Protein AF-A0A661IPJ8-F1 (afdb_monomer_lite)

Radius of gyration: 14.67 Å; chains: 1; bounding box: 36×19×45 Å

Structure (mmCIF, N/CA/C/O backbone):
data_AF-A0A661IPJ8-F1
#
_entry.id   AF-A0A661IPJ8-F1
#
loop_
_atom_site.group_PDB
_atom_site.id
_atom_site.type_symbol
_atom_site.label_atom_id
_atom_site.label_alt_id
_atom_site.label_comp_id
_atom_site.label_asym_id
_atom_site.label_entity_id
_atom_site.label_seq_id
_atom_site.pdbx_PDB_ins_code
_atom_site.Cartn_x
_atom_site.Cartn_y
_atom_site.Cartn_z
_atom_site.occupancy
_atom_site.B_iso_or_equiv
_atom_site.auth_seq_id
_atom_site.auth_comp_id
_atom_site.auth_asym_id
_atom_site.auth_atom_id
_atom_site.pdbx_PDB_model_num
ATOM 1 N N . MET A 1 1 ? -2.924 10.130 29.697 1.00 34.88 1 MET A N 1
ATOM 2 C CA . MET A 1 1 ? -1.791 9.653 28.881 1.00 34.88 1 MET A CA 1
ATOM 3 C C . MET A 1 1 ? -2.403 8.964 27.677 1.00 34.88 1 MET A C 1
ATOM 5 O O . MET A 1 1 ? -3.086 7.967 27.873 1.00 34.88 1 MET A O 1
ATOM 9 N N . ALA A 1 2 ? -2.321 9.572 26.493 1.00 42.19 2 ALA A N 1
ATOM 10 C CA . ALA A 1 2 ? -2.878 8.993 25.276 1.00 42.19 2 ALA A CA 1
ATOM 11 C C . ALA A 1 2 ? -1.944 7.870 24.809 1.00 42.19 2 ALA A C 1
ATOM 13 O O . ALA A 1 2 ? -0.789 8.108 24.472 1.00 42.19 2 ALA A O 1
ATOM 14 N N . GLN A 1 3 ? -2.422 6.632 24.866 1.00 41.59 3 GLN A N 1
ATOM 15 C CA . GLN A 1 3 ? -1.754 5.494 24.247 1.00 41.59 3 GLN A CA 1
ATOM 16 C C . GLN A 1 3 ? -1.868 5.677 22.723 1.00 41.59 3 GLN A C 1
ATOM 18 O O . GLN A 1 3 ? -2.983 5.650 22.208 1.00 41.59 3 GLN A O 1
ATOM 23 N N . GLY A 1 4 ? -0.752 5.937 22.027 1.00 52.34 4 GLY A N 1
ATOM 24 C CA . GLY A 1 4 ? -0.732 6.125 20.564 1.00 52.34 4 GLY A CA 1
ATOM 25 C C . GLY A 1 4 ? 0.115 7.286 20.015 1.00 52.34 4 GLY A C 1
ATOM 26 O O . GLY A 1 4 ? 0.156 7.463 18.803 1.00 52.34 4 GLY A O 1
ATOM 27 N N . GLU A 1 5 ? 0.796 8.070 20.858 1.00 52.75 5 GLU A N 1
ATOM 28 C CA . GLU A 1 5 ? 1.676 9.184 20.436 1.00 52.75 5 GLU A CA 1
ATOM 29 C C . GLU A 1 5 ? 3.159 8.786 20.278 1.00 52.75 5 GLU A C 1
ATOM 31 O O . GLU A 1 5 ? 4.059 9.599 20.496 1.00 52.75 5 GLU A O 1
ATOM 36 N N . GLU A 1 6 ? 3.468 7.541 19.908 1.00 64.25 6 GLU A N 1
ATOM 37 C CA . GLU A 1 6 ? 4.847 7.226 19.523 1.00 64.25 6 GLU A CA 1
ATOM 38 C C . GLU A 1 6 ? 5.114 7.737 18.101 1.00 64.25 6 GLU A C 1
ATOM 40 O O . GLU A 1 6 ? 4.439 7.367 17.140 1.00 64.25 6 GLU A O 1
ATOM 45 N N . PHE A 1 7 ? 6.109 8.618 17.956 1.00 63.03 7 PHE A N 1
ATOM 46 C CA . PHE A 1 7 ? 6.586 9.079 16.653 1.00 63.03 7 PHE A CA 1
ATOM 47 C C . PHE A 1 7 ? 7.263 7.917 15.917 1.00 63.03 7 PHE A C 1
ATOM 49 O O . PHE A 1 7 ? 8.461 7.670 16.057 1.00 63.03 7 PHE A O 1
ATOM 56 N N . ILE A 1 8 ? 6.491 7.195 15.109 1.00 66.25 8 ILE A N 1
ATOM 57 C CA . ILE A 1 8 ? 7.015 6.111 14.282 1.00 66.25 8 ILE A CA 1
ATOM 58 C C . ILE A 1 8 ? 7.648 6.719 13.026 1.00 66.25 8 ILE A C 1
ATOM 60 O O . ILE A 1 8 ? 6.967 7.105 12.077 1.00 66.25 8 ILE A O 1
ATOM 64 N N . VAL A 1 9 ? 8.980 6.777 12.996 1.00 69.00 9 VAL A N 1
ATOM 65 C CA . VAL A 1 9 ? 9.735 7.220 11.815 1.00 69.00 9 VAL A CA 1
ATOM 66 C C . VAL A 1 9 ? 9.971 6.021 10.895 1.00 69.00 9 VAL A C 1
ATOM 68 O O . VAL A 1 9 ? 10.999 5.347 10.953 1.00 69.00 9 VAL A O 1
ATOM 71 N N . THR A 1 10 ? 8.989 5.710 10.048 1.00 74.81 10 THR A N 1
ATOM 72 C CA . THR A 1 10 ? 9.119 4.670 9.020 1.00 74.81 10 THR A CA 1
ATOM 73 C C . THR A 1 10 ? 8.341 5.019 7.755 1.00 74.81 10 THR A C 1
ATOM 75 O O . THR A 1 10 ? 7.310 5.680 7.805 1.00 74.81 10 THR A O 1
ATOM 78 N N . HIS A 1 11 ? 8.813 4.521 6.612 1.00 75.94 11 HIS A N 1
ATOM 79 C CA . HIS A 1 11 ? 8.074 4.551 5.345 1.00 75.94 11 HIS A CA 1
ATOM 80 C C . HIS A 1 11 ? 7.299 3.250 5.084 1.00 75.94 11 HIS A C 1
ATOM 82 O O . HIS A 1 11 ? 6.642 3.101 4.055 1.00 75.94 11 HIS A O 1
ATOM 88 N N . SER A 1 12 ? 7.367 2.282 6.005 1.00 79.62 12 SER A N 1
ATOM 89 C CA . SER A 1 12 ? 6.623 1.032 5.882 1.00 79.62 12 SER A CA 1
ATOM 90 C C . SER A 1 12 ? 5.166 1.232 6.281 1.00 79.62 12 SER A C 1
ATOM 92 O O . S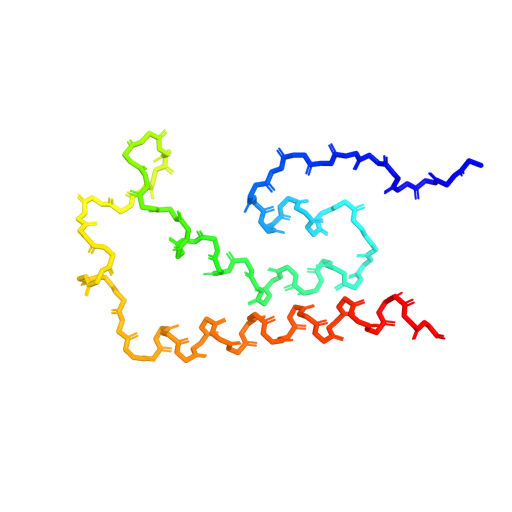ER A 1 12 ? 4.826 1.237 7.462 1.00 79.62 12 SER A O 1
ATOM 94 N N . ILE A 1 13 ? 4.291 1.321 5.280 1.00 82.19 13 ILE A N 1
ATOM 95 C CA . ILE A 1 13 ? 2.831 1.362 5.458 1.00 82.19 13 ILE A CA 1
ATOM 96 C C . ILE A 1 13 ? 2.349 0.166 6.290 1.00 82.19 13 ILE A C 1
ATOM 98 O O . ILE A 1 13 ? 1.483 0.310 7.148 1.00 82.19 13 ILE A O 1
ATOM 102 N N . ALA A 1 14 ? 2.945 -1.010 6.078 1.00 82.19 14 ALA A N 1
ATOM 103 C CA . ALA A 1 14 ? 2.621 -2.209 6.838 1.00 82.19 14 ALA A CA 1
ATOM 104 C C . ALA A 1 14 ? 2.923 -2.057 8.335 1.00 82.19 14 ALA A C 1
ATOM 106 O O . ALA A 1 14 ? 2.084 -2.456 9.136 1.00 82.19 14 ALA A O 1
ATOM 107 N N . ARG A 1 15 ? 4.079 -1.473 8.697 1.00 80.81 15 ARG A N 1
ATOM 108 C CA . ARG A 1 15 ? 4.429 -1.201 10.101 1.00 80.81 15 ARG A CA 1
ATOM 109 C C . ARG A 1 15 ? 3.543 -0.114 10.689 1.00 80.81 15 ARG A C 1
ATOM 111 O O . ARG A 1 15 ? 3.064 -0.286 11.794 1.00 80.81 15 ARG A O 1
ATOM 118 N N . LEU A 1 16 ? 3.271 0.951 9.934 1.00 83.25 16 LEU A N 1
ATOM 119 C CA . LEU A 1 16 ? 2.356 2.003 10.379 1.00 83.25 16 LEU A CA 1
ATOM 120 C C . LEU A 1 16 ? 0.971 1.437 10.715 1.00 83.25 16 LEU A C 1
ATOM 122 O O . LEU A 1 16 ? 0.380 1.855 11.694 1.00 83.25 16 LEU A O 1
ATOM 126 N N . CYS A 1 17 ? 0.464 0.461 9.957 1.00 84.50 17 CYS A N 1
ATOM 127 C CA . CYS A 1 17 ? -0.842 -0.142 10.235 1.00 84.50 17 CYS A CA 1
ATOM 128 C C . CYS A 1 17 ? -0.861 -1.115 11.429 1.00 84.50 17 CYS A C 1
ATOM 130 O O . CYS A 1 17 ? -1.943 -1.390 11.940 1.00 84.50 17 CYS A O 1
ATOM 132 N N . ASP A 1 18 ? 0.281 -1.673 11.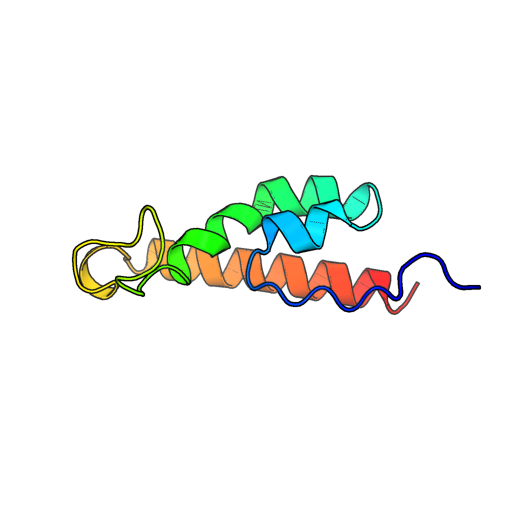841 1.00 82.31 18 ASP A N 1
ATOM 133 C CA . ASP A 1 18 ? 0.340 -2.633 12.958 1.00 82.31 18 ASP A CA 1
ATOM 134 C C . ASP A 1 18 ? 0.191 -1.959 14.331 1.00 82.31 18 ASP A C 1
ATOM 136 O O . ASP A 1 18 ? -0.141 -2.627 15.306 1.00 82.31 18 ASP A O 1
ATOM 140 N N . GLU A 1 19 ? 0.401 -0.645 14.396 1.00 73.00 19 GLU A N 1
ATOM 141 C CA . GLU A 1 19 ? 0.461 0.133 15.641 1.00 73.00 19 GLU A CA 1
ATOM 142 C C . GLU A 1 19 ? -0.897 0.746 16.043 1.00 73.00 19 GLU A C 1
ATOM 144 O O . GLU A 1 19 ? -1.016 1.374 17.094 1.00 73.00 19 GLU A O 1
ATOM 149 N N . TYR A 1 20 ? -1.944 0.559 15.229 1.00 70.69 20 TYR A N 1
ATOM 150 C CA . TYR A 1 20 ? -3.281 1.126 15.452 1.00 70.69 20 TYR A CA 1
ATOM 151 C C . TYR A 1 20 ? -4.367 0.042 15.619 1.00 70.69 20 TYR A C 1
ATOM 153 O O . TYR A 1 20 ? -4.088 -1.151 15.736 1.00 70.69 20 TYR A O 1
ATOM 161 N N . ASP A 1 21 ? -5.637 0.457 15.693 1.00 73.00 21 ASP A N 1
ATOM 162 C CA . ASP A 1 21 ? -6.774 -0.425 15.970 1.00 73.00 21 ASP A CA 1
ATOM 163 C C . ASP A 1 21 ? -7.028 -1.520 14.903 1.00 73.00 21 ASP A C 1
ATOM 165 O O . ASP A 1 21 ? -6.429 -1.571 13.826 1.00 73.00 21 ASP A O 1
ATOM 169 N N . LYS A 1 22 ? -7.979 -2.425 15.191 1.00 75.50 22 LYS A N 1
ATOM 170 C CA . LYS A 1 22 ? -8.331 -3.552 14.304 1.00 75.50 22 LYS A CA 1
ATOM 171 C C . LYS A 1 22 ? -8.748 -3.122 12.888 1.00 75.50 22 LYS A C 1
ATOM 173 O O . LYS A 1 22 ? -8.626 -3.932 11.968 1.00 75.50 22 LYS A O 1
ATOM 178 N N . GLY A 1 23 ? -9.237 -1.896 12.698 1.00 77.69 23 GLY A N 1
ATOM 179 C CA . GLY A 1 23 ? -9.575 -1.349 11.386 1.00 77.69 23 GLY A CA 1
ATOM 180 C C . GLY A 1 23 ? -8.341 -1.161 10.500 1.00 77.69 23 GLY A C 1
ATOM 181 O O . GLY A 1 23 ? -8.382 -1.489 9.312 1.00 77.69 23 GLY A O 1
ATOM 182 N N . PHE A 1 24 ? -7.208 -0.764 11.083 1.00 84.75 24 PHE A N 1
ATOM 183 C CA . PHE A 1 24 ? -5.941 -0.636 10.358 1.00 84.75 24 PHE A CA 1
ATOM 184 C C . PHE A 1 24 ? -5.354 -1.989 9.935 1.00 84.75 24 PHE A C 1
ATOM 186 O O . PHE A 1 24 ? -4.744 -2.082 8.870 1.00 84.75 24 PHE A O 1
ATOM 193 N N . LEU A 1 25 ? -5.607 -3.071 10.680 1.00 85.06 25 LEU A N 1
ATOM 194 C CA . LEU A 1 25 ? -5.193 -4.424 10.273 1.00 85.06 25 LEU A CA 1
ATOM 195 C C . LEU A 1 25 ? -5.920 -4.915 9.012 1.00 85.06 25 LEU A C 1
ATOM 197 O O . LEU A 1 25 ? -5.329 -5.629 8.195 1.00 85.06 25 LEU A O 1
ATOM 201 N N . ALA A 1 26 ? -7.195 -4.554 8.844 1.00 85.94 26 ALA A N 1
ATOM 202 C CA . ALA A 1 26 ? -7.939 -4.848 7.621 1.00 85.94 26 ALA A CA 1
ATOM 203 C C . ALA A 1 26 ? -7.394 -4.015 6.453 1.00 85.94 26 ALA A C 1
ATOM 205 O O . ALA A 1 26 ? -7.002 -4.582 5.430 1.00 85.94 26 ALA A O 1
ATOM 206 N N . LEU A 1 27 ? -7.243 -2.703 6.664 1.00 87.69 27 LEU A N 1
ATOM 207 C CA . LEU A 1 27 ? -6.678 -1.781 5.681 1.00 87.69 27 LEU A CA 1
ATOM 208 C C . LEU A 1 27 ? -5.281 -2.224 5.215 1.00 87.69 27 LEU A C 1
ATOM 210 O O . LEU A 1 27 ? -5.005 -2.229 4.017 1.00 87.69 27 LEU A O 1
ATOM 214 N N . LYS A 1 28 ? -4.420 -2.687 6.131 1.00 89.25 28 LYS A N 1
ATOM 215 C CA . LYS A 1 28 ? -3.073 -3.200 5.830 1.00 89.25 28 LYS A CA 1
ATOM 216 C C . LYS A 1 28 ? -3.077 -4.244 4.720 1.00 89.25 28 LYS A C 1
ATOM 218 O O . LYS A 1 28 ? -2.196 -4.224 3.863 1.00 89.25 28 LYS A O 1
ATOM 223 N N . LYS A 1 29 ? -4.032 -5.180 4.729 1.00 85.75 29 LYS A N 1
ATOM 224 C CA . LYS A 1 29 ? -4.101 -6.241 3.710 1.00 85.75 29 LYS A CA 1
ATOM 225 C C . LYS A 1 29 ? -4.366 -5.673 2.319 1.00 85.75 29 LYS A C 1
ATOM 227 O O . LYS A 1 29 ? -3.849 -6.225 1.354 1.00 85.75 29 LYS A O 1
ATOM 232 N N . GLU A 1 30 ? -5.118 -4.581 2.249 1.00 86.62 30 GLU A N 1
ATOM 233 C CA . GLU A 1 30 ? -5.484 -3.905 1.008 1.00 86.62 30 GLU A CA 1
ATOM 234 C C . GLU A 1 30 ? -4.377 -2.981 0.499 1.00 86.62 30 GLU A C 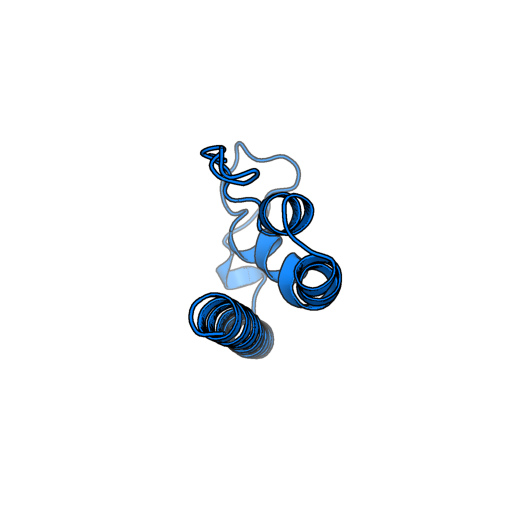1
ATOM 236 O O . GLU A 1 30 ? -4.169 -2.909 -0.705 1.00 86.62 30 GLU A O 1
ATOM 241 N N . ILE A 1 31 ? -3.644 -2.302 1.392 1.00 86.38 31 ILE A N 1
ATOM 242 C CA . ILE A 1 31 ? -2.719 -1.226 0.995 1.00 86.38 31 ILE A CA 1
ATOM 243 C C . ILE A 1 31 ? -1.231 -1.567 1.135 1.00 86.38 31 ILE A C 1
ATOM 245 O O . ILE A 1 31 ? -0.395 -0.800 0.665 1.00 86.38 31 ILE A O 1
ATOM 249 N N . LYS A 1 32 ? -0.848 -2.704 1.740 1.00 82.19 32 LYS A N 1
ATOM 250 C CA . LYS A 1 32 ? 0.578 -3.091 1.871 1.00 82.19 32 LYS A CA 1
ATOM 251 C C . LYS A 1 32 ? 1.294 -3.228 0.523 1.00 82.19 32 LYS A C 1
ATOM 253 O O . LYS A 1 32 ? 2.512 -3.096 0.463 1.00 82.19 32 LYS A O 1
ATOM 258 N N . ALA A 1 33 ? 0.544 -3.475 -0.552 1.00 81.06 33 ALA A N 1
ATOM 259 C CA . ALA A 1 33 ? 1.062 -3.528 -1.916 1.00 81.06 33 ALA A CA 1
ATOM 260 C C . ALA A 1 33 ? 1.522 -2.155 -2.435 1.00 81.06 33 ALA A C 1
ATOM 262 O O . ALA A 1 33 ? 2.126 -2.086 -3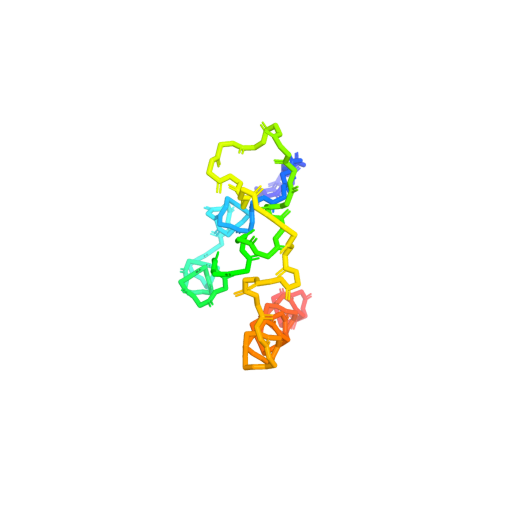.496 1.00 81.06 33 ALA A O 1
ATOM 263 N N . LEU A 1 34 ? 1.305 -1.074 -1.676 1.00 81.31 34 LEU A N 1
ATOM 264 C CA . LEU A 1 34 ? 1.919 0.215 -1.965 1.00 81.31 34 LEU A CA 1
ATOM 265 C C . LEU A 1 34 ? 3.422 0.254 -1.655 1.00 81.31 34 LEU A C 1
ATOM 267 O O . LEU A 1 34 ? 4.139 1.078 -2.212 1.00 81.31 34 LEU A O 1
ATOM 271 N N . THR A 1 35 ? 3.910 -0.618 -0.765 1.00 75.75 35 THR A N 1
ATOM 272 C CA . THR A 1 35 ? 5.308 -0.597 -0.317 1.00 75.75 35 THR A CA 1
ATOM 273 C C . THR A 1 35 ? 6.312 -0.785 -1.461 1.00 75.75 35 THR A C 1
ATOM 275 O O . THR A 1 35 ? 7.229 0.026 -1.529 1.00 75.75 35 THR A O 1
ATOM 278 N N . PRO A 1 36 ? 6.155 -1.744 -2.396 1.00 68.88 36 PRO A N 1
ATOM 279 C CA . PRO A 1 36 ? 7.071 -1.903 -3.528 1.00 68.88 36 PRO A CA 1
ATOM 280 C C . PRO A 1 36 ? 7.206 -0.667 -4.428 1.00 68.88 36 PRO A C 1
ATOM 282 O O . PRO A 1 36 ? 8.305 -0.408 -4.905 1.00 68.88 36 PRO A O 1
ATOM 285 N N . TYR A 1 37 ? 6.157 0.153 -4.597 1.00 63.81 37 TYR A N 1
ATOM 286 C CA . TYR A 1 37 ? 6.254 1.396 -5.385 1.00 63.81 37 TYR A CA 1
ATOM 287 C C . TYR A 1 37 ? 7.198 2.437 -4.764 1.00 63.81 37 TYR A C 1
ATOM 289 O O . TYR A 1 37 ? 7.607 3.381 -5.433 1.00 63.81 37 TYR A O 1
ATOM 297 N N . TYR A 1 38 ? 7.546 2.284 -3.484 1.00 67.19 38 TYR A N 1
ATOM 298 C CA . TYR A 1 38 ? 8.515 3.126 -2.786 1.00 67.19 38 TYR A CA 1
ATOM 299 C C . TYR A 1 38 ? 9.950 2.568 -2.866 1.00 67.19 38 TYR A C 1
ATOM 301 O O . TYR A 1 38 ? 10.917 3.309 -2.675 1.00 67.19 38 TYR A O 1
ATOM 309 N N . VAL A 1 39 ? 10.122 1.270 -3.150 1.00 64.06 39 VAL A N 1
ATOM 310 C CA . VAL A 1 39 ? 11.424 0.589 -3.074 1.00 64.06 39 VAL A CA 1
ATOM 311 C C . VAL A 1 39 ? 12.175 0.657 -4.408 1.00 64.06 39 VAL A C 1
ATOM 313 O O . VAL A 1 39 ? 12.365 -0.341 -5.096 1.00 64.06 39 VAL A O 1
ATOM 316 N N . TRP A 1 40 ? 12.639 1.858 -4.757 1.00 64.62 40 TRP A N 1
ATOM 317 C CA . TRP A 1 40 ? 13.585 2.072 -5.863 1.00 64.62 40 TRP A CA 1
ATOM 318 C C . TRP A 1 40 ? 15.012 2.418 -5.391 1.00 64.62 40 TRP A C 1
ATOM 320 O O . TRP A 1 40 ? 15.880 2.772 -6.185 1.00 64.62 40 TRP A O 1
ATOM 330 N N . ARG A 1 41 ? 15.307 2.355 -4.086 1.00 62.66 41 ARG A N 1
ATOM 331 C CA . ARG A 1 41 ? 16.655 2.700 -3.616 1.00 62.66 41 ARG A CA 1
ATOM 332 C C . ARG A 1 41 ? 17.575 1.471 -3.555 1.00 62.66 41 ARG A C 1
ATOM 334 O O . ARG A 1 41 ? 17.179 0.489 -2.930 1.00 62.66 41 ARG A O 1
ATOM 341 N N . PRO A 1 42 ? 18.796 1.531 -4.129 1.00 61.53 42 PRO A N 1
ATOM 342 C CA . PRO A 1 42 ? 19.741 0.405 -4.163 1.00 61.53 42 PRO A CA 1
ATOM 343 C C . PRO A 1 42 ? 20.166 -0.131 -2.788 1.00 61.53 42 PRO A C 1
ATOM 345 O O . PRO A 1 42 ? 20.706 -1.227 -2.692 1.00 61.53 42 PRO A O 1
ATOM 348 N N . ASP A 1 43 ? 19.963 0.647 -1.724 1.00 69.00 43 ASP A N 1
ATOM 349 C CA . ASP A 1 43 ? 20.311 0.309 -0.343 1.00 69.00 43 ASP A CA 1
ATOM 350 C C . ASP A 1 43 ? 19.187 -0.424 0.413 1.00 69.00 43 ASP A C 1
ATOM 352 O O . ASP A 1 43 ? 19.379 -0.816 1.565 1.00 69.00 43 ASP A O 1
ATOM 356 N N . ILE A 1 44 ? 18.019 -0.632 -0.209 1.00 69.75 44 ILE A N 1
ATOM 357 C CA . ILE A 1 44 ? 16.896 -1.338 0.414 1.00 69.75 44 ILE A CA 1
ATOM 358 C C . ILE A 1 44 ? 16.913 -2.823 0.005 1.00 69.75 44 ILE A C 1
ATOM 360 O O . ILE A 1 44 ? 16.912 -3.134 -1.187 1.00 69.75 44 ILE A O 1
ATOM 364 N N . PRO A 1 45 ? 16.863 -3.768 0.965 1.00 65.06 45 PRO A N 1
ATOM 365 C CA . PRO A 1 45 ? 16.712 -5.187 0.656 1.00 65.06 45 PRO A CA 1
ATOM 366 C C . PRO A 1 45 ? 15.475 -5.451 -0.213 1.00 65.06 45 PRO A C 1
ATOM 368 O O . PRO A 1 45 ? 14.372 -5.025 0.135 1.00 65.06 45 PRO A O 1
ATOM 371 N N . ASN A 1 46 ? 15.652 -6.207 -1.301 1.00 66.12 46 ASN A N 1
ATOM 372 C CA . ASN A 1 46 ? 14.622 -6.501 -2.311 1.00 66.12 46 ASN A CA 1
ATOM 373 C C . ASN A 1 46 ? 14.143 -5.280 -3.120 1.00 66.12 46 ASN A C 1
ATOM 375 O O . ASN A 1 46 ? 13.001 -5.261 -3.582 1.00 66.12 46 ASN A O 1
ATOM 379 N N . ALA A 1 47 ? 14.982 -4.252 -3.266 1.00 70.81 47 ALA A N 1
ATOM 380 C CA . ALA A 1 47 ? 14.720 -3.177 -4.213 1.00 70.81 47 ALA A CA 1
ATOM 381 C C . ALA A 1 47 ? 14.660 -3.682 -5.655 1.00 70.81 47 ALA A C 1
ATOM 383 O O . ALA A 1 47 ? 15.246 -4.710 -5.994 1.00 70.81 47 ALA A O 1
ATOM 384 N N . LEU A 1 48 ? 13.946 -2.931 -6.495 1.00 72.06 48 LEU A N 1
ATOM 385 C CA . LEU A 1 48 ? 13.947 -3.161 -7.935 1.00 72.06 48 LEU A CA 1
ATOM 386 C C . LEU A 1 48 ? 15.378 -3.026 -8.475 1.00 72.06 48 LEU A C 1
ATOM 388 O O . LEU A 1 48 ? 16.068 -2.057 -8.159 1.00 72.06 48 LEU A O 1
ATOM 392 N N . GLU A 1 49 ? 15.811 -4.001 -9.276 1.00 71.19 49 GLU A N 1
ATOM 393 C CA . GLU A 1 49 ? 17.152 -4.012 -9.875 1.00 71.19 49 GLU A CA 1
ATOM 394 C C . GLU A 1 49 ? 17.281 -2.972 -11.004 1.00 71.19 49 GLU A C 1
ATOM 396 O O . GLU A 1 49 ? 18.360 -2.420 -11.219 1.00 71.19 49 GLU A O 1
ATOM 401 N N . GLU A 1 50 ? 16.173 -2.655 -11.685 1.00 72.50 50 GLU A N 1
ATOM 402 C CA . GLU A 1 50 ? 16.109 -1.667 -12.769 1.00 72.50 50 GLU A CA 1
ATOM 403 C C . GLU A 1 50 ? 15.212 -0.448 -12.445 1.00 72.50 50 GLU A C 1
ATOM 405 O O . GLU A 1 50 ? 14.686 -0.273 -11.343 1.00 72.50 50 GLU A O 1
ATOM 410 N N . ILE A 1 51 ? 15.042 0.443 -13.428 1.00 74.25 51 ILE A N 1
ATOM 411 C CA . ILE A 1 51 ? 14.244 1.671 -13.312 1.00 74.25 51 ILE A CA 1
ATOM 412 C C . ILE A 1 51 ? 12.760 1.309 -13.075 1.00 74.25 51 ILE A C 1
ATOM 414 O O . ILE A 1 51 ? 12.222 0.495 -13.822 1.00 74.25 51 ILE A O 1
ATOM 418 N N . PRO A 1 52 ? 12.025 1.944 -12.135 1.00 75.12 52 PRO A N 1
ATOM 419 C CA . PRO A 1 52 ? 10.656 1.555 -11.776 1.00 75.12 52 PRO A CA 1
ATOM 420 C C . PRO A 1 52 ? 9.676 1.667 -12.938 1.00 75.12 52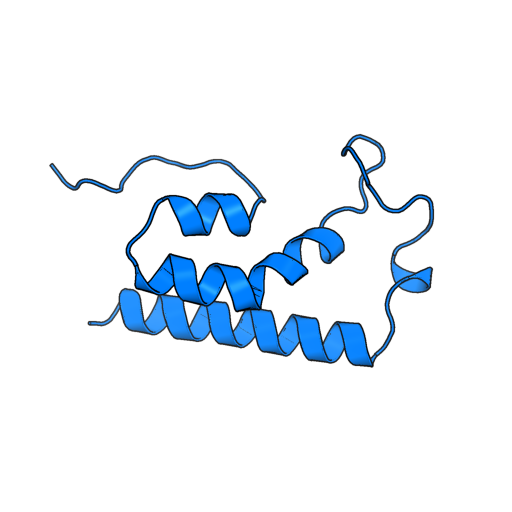 PRO A C 1
ATOM 422 O O . PRO A 1 52 ? 8.733 0.891 -13.031 1.00 75.12 52 PRO A O 1
ATOM 425 N N . ALA A 1 53 ? 9.930 2.606 -13.853 1.00 78.25 53 ALA A N 1
ATOM 426 C CA . ALA A 1 53 ? 9.156 2.786 -15.077 1.00 78.25 53 ALA A CA 1
ATOM 427 C C . ALA A 1 53 ? 9.188 1.563 -16.015 1.00 78.25 53 ALA A C 1
ATOM 429 O O . ALA A 1 53 ? 8.388 1.507 -16.941 1.00 78.25 53 ALA A O 1
ATOM 430 N N . LEU A 1 54 ? 10.097 0.605 -15.796 1.00 82.25 54 LEU A N 1
ATOM 431 C CA . LEU A 1 54 ? 10.162 -0.658 -16.537 1.00 82.25 54 LEU A CA 1
ATOM 432 C C . LEU A 1 54 ? 9.364 -1.787 -15.867 1.00 82.25 54 LEU A C 1
ATOM 434 O O . LEU A 1 54 ? 9.049 -2.771 -16.529 1.00 82.25 54 LEU A O 1
ATOM 438 N N . TYR A 1 55 ? 9.027 -1.655 -14.580 1.00 80.75 55 TYR A N 1
ATOM 439 C CA . TYR A 1 55 ? 8.302 -2.677 -13.815 1.00 80.75 55 TYR A CA 1
ATOM 440 C C . TYR A 1 55 ? 6.815 -2.389 -13.652 1.00 80.75 55 TYR A C 1
ATOM 442 O O . TYR A 1 55 ? 6.059 -3.317 -13.378 1.00 80.75 55 TYR A O 1
ATOM 450 N N . PHE A 1 56 ? 6.412 -1.123 -13.758 1.00 86.12 56 PHE A N 1
ATOM 451 C CA . PHE A 1 56 ? 5.045 -0.700 -13.478 1.00 86.12 56 PHE A CA 1
ATOM 452 C C . PHE A 1 56 ? 4.362 -0.164 -14.724 1.00 86.12 56 PHE A C 1
ATOM 454 O O . PHE A 1 56 ? 4.909 0.684 -15.432 1.00 86.12 56 PHE A O 1
ATOM 461 N N . ASP A 1 57 ? 3.137 -0.625 -14.943 1.00 89.56 57 ASP A N 1
ATOM 462 C CA . ASP A 1 57 ? 2.297 -0.203 -16.055 1.00 89.56 57 ASP A CA 1
ATOM 463 C C . ASP A 1 57 ? 1.154 0.734 -15.617 1.00 89.56 57 ASP A C 1
ATOM 465 O O . ASP A 1 57 ? 1.047 1.178 -14.469 1.00 89.56 57 ASP A O 1
ATOM 469 N N . GLU A 1 58 ? 0.279 1.081 -16.562 1.00 91.94 58 GLU A N 1
ATOM 470 C CA . GLU A 1 58 ? -0.877 1.938 -16.296 1.00 91.94 58 GLU A CA 1
ATOM 471 C C . GLU A 1 58 ? -1.873 1.303 -15.306 1.00 91.94 58 GLU A C 1
ATOM 473 O O . GLU A 1 58 ? -2.519 2.016 -14.530 1.00 91.94 58 GLU A O 1
ATOM 478 N N . GLU A 1 59 ? -2.018 -0.023 -15.304 1.00 91.75 59 GLU A N 1
ATOM 479 C CA . GLU A 1 59 ? -2.896 -0.713 -14.360 1.00 91.75 59 GLU A CA 1
ATOM 480 C C . GLU A 1 59 ? -2.336 -0.661 -12.943 1.00 91.75 59 GLU A C 1
ATOM 482 O O . GLU A 1 59 ? -3.089 -0.429 -11.995 1.00 91.75 59 GLU A O 1
ATOM 487 N N . ASP A 1 60 ? -1.024 -0.822 -12.792 1.00 89.19 60 ASP A N 1
ATOM 488 C CA . ASP A 1 60 ? -0.338 -0.667 -11.515 1.00 89.19 60 ASP A CA 1
ATOM 489 C C . ASP A 1 60 ? -0.513 0.747 -10.962 1.00 89.19 60 ASP A C 1
ATOM 491 O O . ASP A 1 60 ? -0.834 0.915 -9.783 1.00 89.19 60 ASP A O 1
ATOM 495 N N . VAL A 1 61 ? -0.402 1.770 -11.816 1.00 88.94 61 VAL A N 1
ATOM 496 C CA . VAL A 1 61 ? -0.663 3.167 -11.432 1.00 88.94 61 VAL A CA 1
ATOM 497 C C . VAL A 1 61 ? -2.107 3.348 -10.962 1.00 88.94 61 VAL A C 1
ATOM 499 O O . VAL A 1 61 ? -2.346 3.940 -9.905 1.00 88.94 61 VAL A O 1
ATOM 502 N N . LYS A 1 62 ? -3.088 2.817 -11.704 1.00 92.94 62 LYS A N 1
ATOM 503 C CA . LYS A 1 62 ? -4.509 2.883 -11.317 1.00 92.94 62 LYS A CA 1
ATOM 504 C C . LYS A 1 62 ? -4.750 2.208 -9.968 1.00 92.94 62 LYS A C 1
ATOM 506 O O . LYS A 1 62 ? -5.375 2.810 -9.091 1.00 92.94 62 LYS A O 1
ATOM 511 N N . ARG A 1 63 ? -4.207 1.001 -9.775 1.00 90.88 63 ARG A N 1
ATOM 512 C CA . ARG A 1 63 ? -4.297 0.246 -8.516 1.00 90.88 63 ARG A CA 1
ATOM 513 C C . ARG A 1 63 ? -3.648 1.013 -7.361 1.00 90.88 63 ARG A C 1
ATOM 515 O O . ARG A 1 63 ? -4.248 1.121 -6.293 1.00 90.88 63 ARG A O 1
ATOM 522 N N . ALA A 1 64 ? -2.471 1.603 -7.571 1.00 89.69 64 ALA A N 1
ATOM 523 C CA . ALA A 1 64 ? -1.783 2.408 -6.564 1.00 89.69 64 ALA A CA 1
ATOM 524 C C . ALA A 1 64 ? -2.608 3.629 -6.131 1.00 89.69 64 ALA A C 1
ATOM 526 O O . ALA A 1 64 ? -2.776 3.875 -4.934 1.00 89.69 64 ALA A O 1
ATOM 527 N N . ILE A 1 65 ? -3.184 4.363 -7.088 1.00 93.12 65 ILE A N 1
ATOM 528 C CA . ILE A 1 65 ? -4.050 5.515 -6.802 1.00 93.12 65 ILE A CA 1
ATOM 529 C C . ILE A 1 65 ? -5.289 5.083 -6.010 1.00 93.12 65 ILE A C 1
ATOM 531 O O . ILE A 1 65 ? -5.670 5.759 -5.053 1.00 93.12 65 ILE A O 1
ATOM 535 N N . GLU A 1 66 ? -5.917 3.964 -6.375 1.00 94.38 66 GLU A N 1
ATOM 536 C CA . GLU A 1 66 ? -7.083 3.446 -5.657 1.00 94.38 66 GLU A CA 1
ATOM 537 C C . GLU A 1 66 ? -6.738 3.072 -4.207 1.00 94.38 66 GLU A C 1
ATOM 539 O O . GLU A 1 66 ? -7.438 3.486 -3.279 1.00 94.38 66 GLU A O 1
ATOM 544 N N . MET A 1 67 ? -5.631 2.355 -3.991 1.00 92.94 67 MET A N 1
ATOM 545 C CA . MET A 1 67 ? -5.154 2.000 -2.650 1.00 92.94 67 MET A CA 1
ATOM 546 C C . MET A 1 67 ? -4.847 3.243 -1.805 1.00 92.94 67 MET A C 1
ATOM 548 O O . MET A 1 67 ? -5.244 3.314 -0.641 1.00 92.94 67 MET A O 1
ATOM 552 N N . ALA A 1 68 ? -4.194 4.251 -2.390 1.00 91.44 68 ALA A N 1
ATOM 553 C CA . ALA A 1 68 ? -3.891 5.504 -1.704 1.00 91.44 68 ALA A CA 1
ATOM 554 C C . ALA A 1 68 ? -5.167 6.265 -1.306 1.00 91.44 68 ALA A C 1
ATOM 556 O O . ALA A 1 68 ? -5.266 6.764 -0.183 1.00 91.44 68 ALA A O 1
ATOM 557 N N . ARG A 1 69 ? -6.175 6.311 -2.188 1.00 94.56 69 ARG A N 1
ATOM 558 C CA . ARG A 1 69 ? -7.485 6.908 -1.876 1.00 94.56 69 ARG A CA 1
ATOM 559 C C . ARG A 1 69 ? -8.174 6.183 -0.723 1.00 94.56 69 ARG A C 1
ATOM 561 O O . ARG A 1 69 ? -8.610 6.843 0.214 1.00 94.56 69 ARG A O 1
ATOM 568 N N . LYS A 1 70 ? -8.195 4.845 -0.738 1.00 92.69 70 LYS A N 1
ATOM 569 C CA . LYS A 1 70 ? -8.758 4.039 0.360 1.00 92.69 70 LYS A CA 1
ATOM 570 C C . LYS A 1 70 ? -8.088 4.348 1.697 1.00 92.69 70 LYS A C 1
ATOM 572 O O . LYS A 1 70 ? -8.790 4.554 2.686 1.00 92.69 70 LYS A O 1
ATOM 577 N N . ALA A 1 71 ? -6.756 4.431 1.720 1.00 90.81 71 ALA A N 1
ATOM 578 C CA . ALA A 1 71 ? -6.010 4.787 2.924 1.00 90.81 71 ALA A CA 1
ATOM 579 C C . ALA A 1 71 ? -6.399 6.181 3.444 1.00 90.81 71 ALA A C 1
ATOM 581 O O . ALA A 1 71 ? -6.729 6.332 4.619 1.00 90.81 71 ALA A O 1
ATOM 582 N N . LEU A 1 72 ? -6.428 7.187 2.563 1.00 92.12 72 LEU A N 1
ATOM 583 C CA . LEU A 1 72 ? -6.811 8.555 2.922 1.00 92.12 72 LEU A CA 1
ATOM 584 C C . LEU A 1 72 ? -8.241 8.633 3.464 1.00 92.12 72 LEU A C 1
ATOM 586 O O . LEU A 1 72 ? -8.477 9.282 4.480 1.00 92.12 72 LEU A O 1
ATOM 590 N N . ASP A 1 73 ? -9.194 7.972 2.812 1.00 93.56 73 ASP A N 1
ATOM 591 C CA . ASP A 1 73 ? -10.599 8.000 3.221 1.00 93.56 73 ASP A CA 1
ATOM 592 C C . ASP A 1 73 ? -10.840 7.245 4.529 1.00 93.56 73 ASP A C 1
ATOM 594 O O . ASP A 1 73 ? -11.737 7.603 5.294 1.00 93.56 73 ASP A O 1
ATOM 598 N N . PHE A 1 74 ? -10.064 6.196 4.803 1.00 90.88 74 PHE A N 1
ATOM 599 C CA . PHE A 1 74 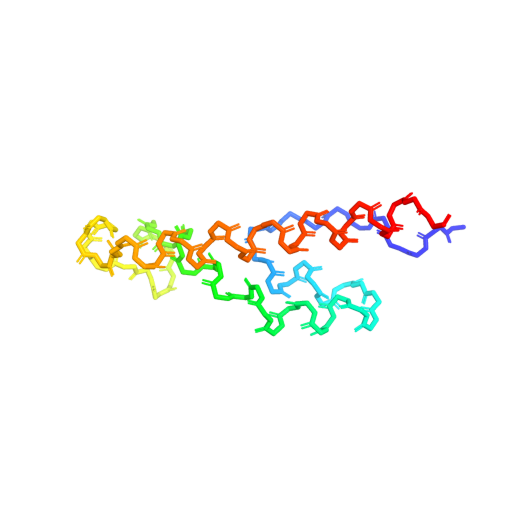? -10.085 5.518 6.094 1.00 90.88 74 PHE A CA 1
ATOM 600 C C . PHE A 1 74 ? -9.562 6.437 7.205 1.00 90.88 74 PHE A C 1
ATOM 602 O O . PHE A 1 74 ? -10.261 6.662 8.191 1.00 90.88 74 PHE A O 1
ATOM 609 N N . VAL A 1 75 ? -8.383 7.042 7.014 1.00 87.56 75 VAL A N 1
ATOM 610 C CA . VAL A 1 75 ? -7.769 7.937 8.010 1.00 87.56 75 VAL A CA 1
ATOM 611 C C . VAL A 1 75 ? -8.653 9.154 8.286 1.00 87.56 75 VAL A C 1
ATOM 613 O O . VAL A 1 75 ? -8.882 9.489 9.443 1.00 87.56 75 VAL A O 1
ATOM 616 N N . LYS A 1 76 ? -9.233 9.778 7.253 1.00 90.62 76 LYS A N 1
ATOM 617 C CA . LYS A 1 76 ? -10.171 10.902 7.426 1.00 90.62 76 LYS A CA 1
ATOM 618 C C . LYS A 1 76 ? -11.367 10.541 8.306 1.00 90.62 76 LYS A C 1
ATOM 620 O O . LYS A 1 76 ? -11.765 11.349 9.138 1.00 90.62 76 LYS A O 1
ATOM 625 N N . ARG A 1 77 ? -11.935 9.344 8.124 1.00 88.62 77 ARG A N 1
ATOM 626 C CA . ARG A 1 77 ? -13.048 8.847 8.947 1.00 88.62 77 ARG A CA 1
ATOM 627 C C . ARG A 1 77 ? -12.613 8.564 10.381 1.00 88.62 77 ARG A C 1
ATOM 629 O O . ARG A 1 77 ? -13.348 8.888 11.298 1.00 88.62 77 ARG A O 1
ATOM 636 N N . ALA A 1 78 ? -11.417 8.016 10.578 1.00 84.12 78 ALA A N 1
ATOM 637 C CA . ALA A 1 78 ? -10.877 7.784 11.915 1.00 84.12 78 ALA A CA 1
ATOM 638 C C . ALA A 1 78 ? -10.582 9.093 12.678 1.00 84.12 78 ALA A C 1
ATOM 640 O O . ALA A 1 78 ? -10.675 9.122 13.901 1.00 84.12 78 ALA A O 1
ATOM 641 N N . MET A 1 79 ? -10.243 10.177 11.969 1.00 81.38 79 MET A N 1
ATOM 642 C CA . MET A 1 79 ? -9.962 11.493 12.564 1.00 81.38 79 MET A CA 1
ATOM 643 C C . MET A 1 79 ? -11.215 12.334 12.856 1.00 81.38 79 MET A C 1
ATOM 645 O O . MET A 1 79 ? -11.156 13.203 13.721 1.00 81.38 79 MET A O 1
ATOM 649 N N . ASN A 1 80 ? -12.326 12.082 12.158 1.00 73.00 80 ASN A N 1
ATOM 650 C CA . ASN A 1 80 ? -13.625 12.728 12.376 1.00 73.00 80 ASN A CA 1
ATOM 651 C C . ASN A 1 80 ? -14.679 11.667 12.757 1.00 73.00 80 ASN A C 1
ATOM 653 O O . ASN A 1 80 ? -15.484 11.302 11.893 1.00 73.00 80 ASN A O 1
ATOM 657 N N . PRO A 1 81 ? -14.636 11.138 13.995 1.00 58.75 81 PRO A N 1
ATOM 658 C CA . PRO A 1 81 ? -15.555 10.100 14.456 1.00 58.75 81 PRO A CA 1
ATOM 659 C C . PRO A 1 81 ? -17.007 10.580 14.587 1.00 58.75 81 PRO A C 1
ATOM 661 O O . PRO A 1 81 ? -17.226 11.763 14.941 1.00 58.75 81 PRO A O 1
#

pLDDT: mean 77.72, std 12.93, range [34.88, 94.56]

Sequence (81 aa):
MAQGEEFIVTHSIARLCDEYDKGFLALKKEIKALTPYYVWRPDIPNALEEIPALYFDEEDVKRAIEMARKALDFVKRAMNP

Secondary structure (DSSP, 8-state):
--TT--------HHHHHHTS-HHHHHHHHHHGGGSGGG---TTSTT--SS-GGGT--HHHHHHHHHHHHHHHHHHHHHH--

Foldseek 3Di:
DDQQPDPDPDPQLLVVLVSDDPVSVVLSVQQNVLVLVVQCDPPDPPGDPDDVVVVDDPVNVVSNVVSVVVVVVVVVVVVVD